Protein AF-A0AAD5N2A1-F1 (afdb_monomer)

Structure (mmCIF, N/CA/C/O backbone):
data_AF-A0AAD5N2A1-F1
#
_entry.id   AF-A0AAD5N2A1-F1
#
loop_
_atom_site.group_PDB
_atom_site.id
_atom_site.type_symbol
_atom_site.label_atom_id
_atom_site.label_alt_id
_atom_site.label_comp_id
_atom_site.label_asym_id
_atom_site.label_entity_id
_atom_site.label_seq_id
_atom_site.pdbx_PDB_ins_code
_atom_site.Cartn_x
_atom_site.Cartn_y
_atom_site.Cartn_z
_atom_site.occupancy
_atom_site.B_iso_or_equiv
_atom_site.auth_seq_id
_atom_site.auth_comp_id
_atom_site.auth_asym_id
_atom_site.auth_atom_id
_atom_site.pdbx_PDB_model_num
ATOM 1 N N . MET A 1 1 ? 10.714 -20.034 24.783 1.00 35.72 1 MET A N 1
ATOM 2 C CA . MET A 1 1 ? 10.655 -18.672 24.224 1.00 35.72 1 MET A CA 1
ATOM 3 C C . MET A 1 1 ? 10.491 -18.851 22.737 1.00 35.72 1 MET A C 1
ATOM 5 O O . MET A 1 1 ? 11.435 -19.322 22.138 1.00 35.72 1 MET A O 1
ATOM 9 N N . ASP A 1 2 ? 9.296 -18.610 22.205 1.00 31.27 2 ASP A N 1
ATOM 10 C CA . ASP A 1 2 ? 9.026 -18.539 20.762 1.00 31.27 2 ASP A CA 1
ATOM 11 C C . ASP A 1 2 ? 7.686 -17.815 20.583 1.00 31.27 2 ASP A C 1
ATOM 13 O O . ASP A 1 2 ? 6.642 -18.408 20.309 1.00 31.27 2 ASP A O 1
ATOM 17 N N . ASP A 1 3 ? 7.713 -16.503 20.811 1.00 34.62 3 ASP A N 1
ATOM 18 C CA . ASP A 1 3 ? 6.625 -15.609 20.435 1.00 34.62 3 ASP A CA 1
ATOM 19 C C . ASP A 1 3 ? 6.704 -15.361 18.926 1.00 34.62 3 ASP A C 1
ATOM 21 O O . ASP A 1 3 ? 7.293 -14.387 18.458 1.00 34.62 3 ASP A O 1
ATOM 25 N N . LYS A 1 4 ? 6.082 -16.241 18.135 1.00 33.00 4 LYS A N 1
ATOM 26 C CA . LYS A 1 4 ? 5.755 -15.929 16.738 1.00 33.00 4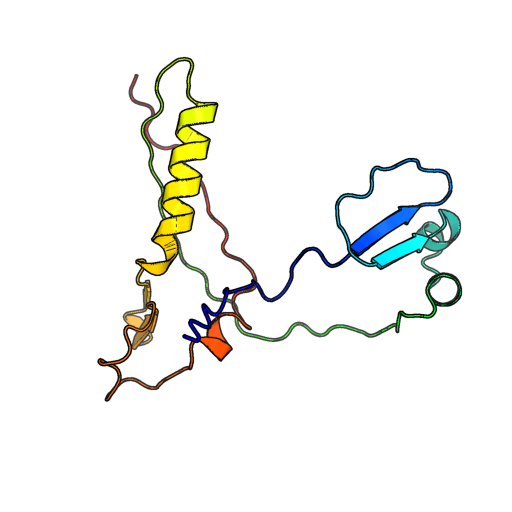 LYS A CA 1
ATOM 27 C C . LYS A 1 4 ? 4.564 -14.974 16.722 1.00 33.00 4 LYS A C 1
ATOM 29 O O . LYS A 1 4 ? 3.426 -15.381 16.497 1.00 33.00 4 LYS A O 1
ATOM 34 N N . HIS A 1 5 ? 4.838 -13.697 16.980 1.00 35.34 5 HIS A N 1
ATOM 35 C CA . HIS A 1 5 ? 3.955 -12.610 16.575 1.00 35.34 5 HIS A CA 1
ATOM 36 C C . HIS A 1 5 ? 3.840 -12.674 15.051 1.00 35.34 5 HIS A C 1
ATOM 38 O O . HIS A 1 5 ? 4.744 -12.262 14.332 1.00 35.34 5 HIS A O 1
ATOM 44 N N . GLY A 1 6 ? 2.757 -13.276 14.557 1.00 35.38 6 GLY A N 1
ATOM 45 C CA . GLY A 1 6 ? 2.401 -13.223 13.147 1.00 35.38 6 GLY A CA 1
ATOM 46 C C . GLY A 1 6 ? 2.078 -11.781 12.792 1.00 35.38 6 GLY A C 1
ATOM 47 O O . GLY A 1 6 ? 0.970 -11.314 13.039 1.00 35.38 6 GLY A O 1
ATOM 48 N N . THR A 1 7 ? 3.067 -11.060 12.278 1.00 38.69 7 THR A N 1
ATOM 49 C CA . THR A 1 7 ? 2.897 -9.717 11.736 1.00 38.69 7 THR A CA 1
ATOM 50 C C . THR A 1 7 ? 1.960 -9.832 10.536 1.00 38.69 7 THR A C 1
ATOM 52 O O . THR A 1 7 ? 2.298 -10.453 9.532 1.00 38.69 7 THR A O 1
ATOM 55 N N . HIS A 1 8 ? 0.742 -9.311 10.670 1.00 46.88 8 HIS A N 1
ATOM 56 C CA . HIS A 1 8 ? -0.255 -9.301 9.606 1.00 46.88 8 HIS A CA 1
ATOM 57 C C . HIS A 1 8 ? 0.165 -8.278 8.541 1.00 46.88 8 HIS A C 1
ATOM 59 O O . HIS A 1 8 ? 0.077 -7.074 8.769 1.00 46.88 8 HIS A O 1
ATOM 65 N N . VAL A 1 9 ? 0.667 -8.762 7.404 1.00 46.75 9 VAL A N 1
ATOM 66 C CA . VAL A 1 9 ? 1.062 -7.940 6.251 1.00 46.75 9 VAL A CA 1
ATOM 67 C C . VAL A 1 9 ? -0.121 -7.905 5.273 1.00 46.75 9 VAL A C 1
ATOM 69 O O . VAL A 1 9 ? -0.718 -8.960 5.054 1.00 46.75 9 VAL A O 1
ATOM 72 N N . PRO A 1 10 ? -0.507 -6.742 4.715 1.00 55.78 10 PRO A N 1
ATOM 73 C CA . PRO A 1 10 ? -1.409 -6.711 3.562 1.00 55.78 10 PRO A CA 1
ATOM 74 C C . PRO A 1 10 ? -0.835 -7.562 2.422 1.00 55.78 10 PRO A C 1
ATOM 76 O O . PRO A 1 10 ? 0.383 -7.672 2.297 1.00 55.78 10 PRO A O 1
ATOM 79 N N . ASP A 1 11 ? -1.688 -8.117 1.560 1.00 64.50 11 ASP A N 1
ATOM 80 C CA . ASP A 1 11 ? -1.254 -9.016 0.472 1.00 64.50 11 ASP A CA 1
ATOM 81 C C . ASP A 1 11 ? -0.221 -8.405 -0.471 1.00 64.50 11 ASP A C 1
ATOM 83 O O . ASP A 1 11 ? 0.527 -9.112 -1.144 1.00 64.50 11 ASP A O 1
ATOM 87 N N . ILE A 1 12 ? -0.184 -7.074 -0.520 1.00 74.00 12 ILE A N 1
ATOM 88 C CA . ILE A 1 12 ? 0.743 -6.302 -1.328 1.00 74.00 12 ILE A CA 1
ATOM 89 C C . ILE A 1 12 ? 1.405 -5.255 -0.431 1.00 74.00 12 ILE A C 1
ATOM 91 O O . ILE A 1 12 ? 0.739 -4.412 0.172 1.00 74.00 12 ILE A O 1
ATOM 95 N N . GLY A 1 13 ? 2.734 -5.302 -0.372 1.00 80.25 13 GLY A N 1
ATOM 96 C CA . GLY A 1 13 ? 3.586 -4.264 0.204 1.00 80.25 13 GLY A CA 1
ATOM 97 C C . GLY A 1 13 ? 4.468 -3.609 -0.862 1.00 80.25 13 GLY A C 1
ATOM 98 O O . GLY A 1 13 ? 4.429 -3.979 -2.035 1.00 80.25 13 GLY A O 1
ATOM 99 N N . LEU A 1 14 ? 5.298 -2.646 -0.455 1.00 83.56 14 LEU A N 1
ATOM 100 C CA . LEU A 1 14 ? 6.341 -2.107 -1.329 1.00 83.56 14 LEU A CA 1
ATOM 101 C C . LEU A 1 14 ? 7.416 -3.181 -1.554 1.00 83.56 14 LEU A C 1
ATOM 103 O O . LEU A 1 14 ? 8.142 -3.532 -0.626 1.00 83.56 14 LEU A O 1
ATOM 107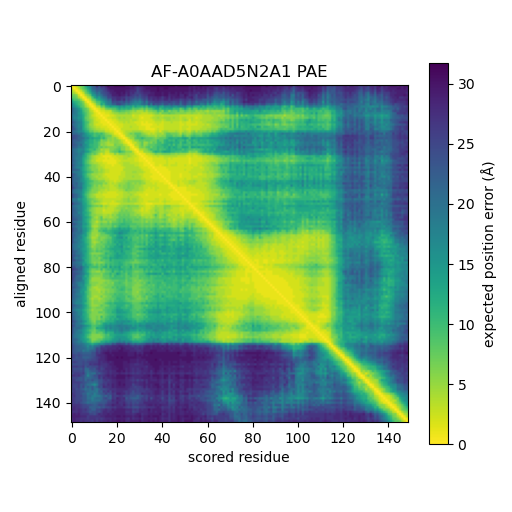 N N . VAL A 1 15 ? 7.510 -3.697 -2.781 1.00 86.50 15 VAL A N 1
ATOM 108 C CA . VAL A 1 15 ? 8.421 -4.801 -3.147 1.00 86.50 15 VAL A CA 1
ATOM 109 C C . VAL A 1 15 ? 9.637 -4.363 -3.962 1.00 86.50 15 VAL A C 1
ATOM 111 O O . VAL A 1 15 ? 10.576 -5.140 -4.124 1.00 86.50 15 VAL A O 1
ATOM 114 N N . GLY A 1 16 ? 9.637 -3.132 -4.470 1.00 87.25 16 GLY A N 1
ATOM 115 C CA . GLY A 1 16 ? 10.683 -2.639 -5.354 1.00 87.25 16 GLY A CA 1
ATOM 116 C C . GLY A 1 16 ? 10.464 -1.204 -5.813 1.00 87.25 16 GLY A C 1
ATOM 117 O O . GLY A 1 16 ? 9.476 -0.562 -5.460 1.00 87.25 16 GLY A O 1
ATOM 118 N N . ASN A 1 17 ? 11.414 -0.718 -6.597 1.00 90.38 17 ASN A N 1
ATOM 119 C CA . ASN A 1 17 ? 11.467 0.606 -7.189 1.00 90.38 17 ASN A CA 1
ATOM 120 C C . ASN A 1 17 ? 11.405 0.499 -8.718 1.00 90.38 17 ASN A C 1
ATOM 122 O O . ASN A 1 17 ? 11.631 -0.565 -9.297 1.00 90.38 17 ASN A O 1
ATOM 126 N N . VAL A 1 18 ? 11.170 1.631 -9.373 1.00 90.44 18 VAL A N 1
ATOM 127 C CA . VAL A 1 18 ? 11.287 1.776 -10.825 1.00 90.44 18 VAL A CA 1
ATOM 128 C C . VAL A 1 18 ? 12.268 2.905 -11.102 1.00 90.44 18 VAL A C 1
ATOM 130 O O . VAL A 1 18 ? 12.172 3.965 -10.487 1.00 90.44 18 VAL A O 1
ATOM 133 N N . ARG A 1 19 ? 13.209 2.673 -12.015 1.00 89.81 19 ARG A N 1
ATOM 134 C CA . ARG A 1 19 ? 14.166 3.660 -12.504 1.00 89.81 19 ARG A CA 1
ATOM 135 C C . ARG A 1 19 ? 13.973 3.842 -14.002 1.00 89.81 19 ARG A C 1
ATOM 137 O O . ARG A 1 19 ? 14.132 2.886 -14.760 1.00 89.81 19 ARG A O 1
ATOM 144 N N . VAL A 1 20 ? 13.680 5.073 -14.407 1.00 91.12 20 VAL A N 1
ATOM 145 C CA . VAL A 1 20 ? 13.667 5.477 -15.814 1.00 91.12 20 VAL A CA 1
ATOM 146 C C . VAL A 1 20 ? 15.050 6.017 -16.170 1.00 91.12 20 VAL A C 1
ATO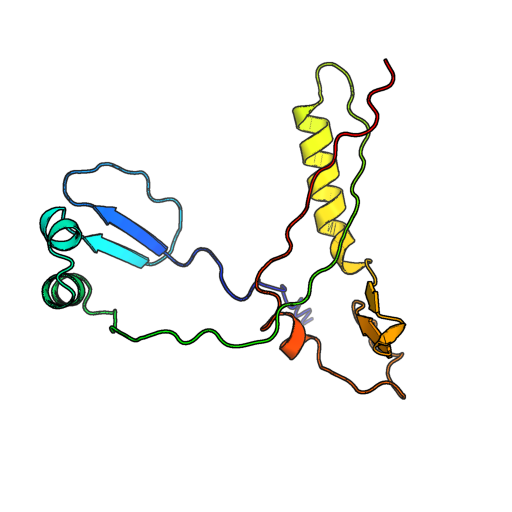M 148 O O . VAL A 1 20 ? 15.591 6.860 -15.453 1.00 91.12 20 VAL A O 1
ATOM 151 N N . GLU A 1 21 ? 15.664 5.511 -17.237 1.00 86.81 21 GLU A N 1
ATOM 152 C CA . GLU A 1 21 ? 16.962 6.018 -17.689 1.00 86.81 21 GLU A CA 1
ATOM 153 C C . GLU A 1 21 ? 16.896 7.518 -18.011 1.00 86.81 21 GLU A C 1
ATOM 155 O O . GLU A 1 21 ? 15.973 7.992 -18.672 1.00 86.81 21 GLU A O 1
ATOM 160 N N . GLY A 1 22 ? 17.886 8.271 -17.525 1.00 80.69 22 GLY A N 1
ATOM 161 C CA . GLY A 1 22 ? 17.938 9.730 -17.658 1.00 80.69 22 GLY A CA 1
ATOM 162 C C . GLY A 1 22 ? 17.167 10.508 -16.585 1.00 80.69 22 GLY A C 1
ATOM 163 O O . GLY A 1 22 ? 17.257 11.734 -16.569 1.00 80.69 22 GLY A O 1
ATOM 164 N N . GLU A 1 23 ? 16.462 9.832 -15.670 1.00 83.56 23 GLU A N 1
ATOM 165 C CA . GLU A 1 23 ? 15.783 10.460 -14.533 1.00 83.56 23 GLU A CA 1
ATOM 166 C C . GLU A 1 23 ? 16.466 10.099 -13.202 1.00 83.56 23 GLU A C 1
ATOM 168 O O . GLU A 1 23 ? 16.660 8.926 -12.872 1.00 83.56 23 GLU A O 1
ATOM 173 N N . ASP A 1 24 ? 16.804 11.121 -12.410 1.00 76.00 24 ASP A N 1
ATOM 174 C CA . ASP A 1 24 ? 17.327 10.959 -11.051 1.00 76.00 24 ASP A CA 1
ATOM 175 C C . ASP A 1 24 ? 16.178 11.044 -10.039 1.00 76.00 24 ASP A C 1
ATOM 177 O O . ASP A 1 24 ? 15.856 12.104 -9.500 1.00 76.00 24 ASP A O 1
ATOM 181 N N . ALA A 1 25 ? 15.542 9.899 -9.787 1.00 74.50 25 ALA A N 1
ATOM 182 C CA . ALA A 1 25 ? 14.544 9.746 -8.735 1.00 74.50 25 ALA A CA 1
ATOM 183 C C . ALA A 1 25 ? 15.138 9.000 -7.524 1.00 74.50 25 ALA A C 1
ATOM 185 O O . ALA A 1 25 ? 15.839 7.997 -7.700 1.00 74.50 25 ALA A O 1
ATOM 186 N N . PRO A 1 26 ? 14.859 9.444 -6.283 1.00 73.06 26 PRO A N 1
ATOM 187 C CA . PRO A 1 26 ? 15.302 8.732 -5.092 1.00 73.06 26 PRO A CA 1
ATOM 188 C C . PRO A 1 26 ? 14.614 7.363 -4.997 1.00 73.06 26 PRO A C 1
ATOM 190 O O . PRO A 1 26 ? 13.396 7.256 -5.144 1.00 73.06 26 PRO A O 1
ATO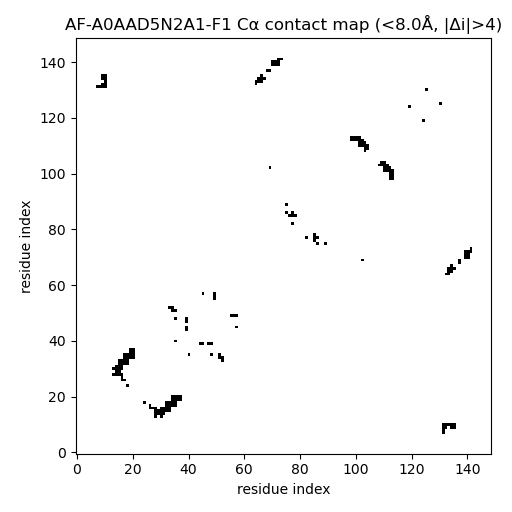M 193 N N . LEU A 1 27 ? 15.391 6.314 -4.714 1.00 78.00 27 LEU A N 1
ATOM 194 C CA . LEU A 1 27 ? 14.859 4.978 -4.441 1.00 78.00 27 LEU A CA 1
ATOM 195 C C . LEU A 1 27 ? 14.189 4.977 -3.059 1.00 78.00 27 LEU A C 1
ATOM 197 O O . LEU A 1 27 ? 14.801 5.371 -2.068 1.00 78.00 27 LEU A O 1
ATOM 201 N N . ILE A 1 28 ? 12.923 4.560 -3.001 1.00 74.81 28 ILE A N 1
ATOM 202 C CA . ILE A 1 28 ? 12.069 4.682 -1.807 1.00 74.81 28 ILE A CA 1
ATOM 203 C C . ILE A 1 28 ? 12.109 3.399 -0.955 1.00 74.81 28 ILE A C 1
ATOM 205 O O . ILE A 1 28 ? 11.895 3.462 0.255 1.00 74.81 28 ILE A O 1
ATOM 209 N N . GLY A 1 29 ? 12.398 2.235 -1.553 1.00 78.00 29 GLY A N 1
ATOM 210 C CA . GLY A 1 29 ? 12.384 0.933 -0.871 1.00 78.00 29 GLY A CA 1
ATOM 211 C C . GLY A 1 29 ? 13.648 0.085 -1.051 1.00 78.00 29 GLY A C 1
ATOM 212 O O . GLY A 1 29 ? 14.419 0.277 -1.987 1.00 78.00 29 GLY A O 1
ATOM 213 N N . ASN A 1 30 ? 13.809 -0.922 -0.184 1.00 79.38 30 ASN A N 1
ATOM 214 C CA . ASN A 1 30 ? 14.933 -1.878 -0.179 1.00 79.38 30 ASN A CA 1
ATOM 215 C C . ASN A 1 30 ? 14.703 -3.108 -1.087 1.00 79.38 30 ASN A C 1
ATOM 217 O O . ASN A 1 30 ? 15.262 -4.176 -0.844 1.00 79.38 30 ASN A O 1
ATOM 221 N N . GLY A 1 31 ? 13.809 -2.990 -2.069 1.00 85.25 31 GLY A N 1
ATOM 222 C CA . GLY A 1 31 ? 13.407 -4.084 -2.952 1.00 85.25 31 GLY A CA 1
ATOM 223 C C . GLY A 1 31 ? 14.216 -4.168 -4.248 1.00 85.25 31 GLY A C 1
ATOM 224 O O . GLY A 1 31 ? 15.282 -3.564 -4.371 1.00 85.25 31 GLY A O 1
ATOM 225 N N . PHE A 1 32 ? 13.690 -4.895 -5.239 1.00 87.75 32 PHE A N 1
ATOM 226 C CA . PHE A 1 32 ? 14.265 -4.891 -6.592 1.00 87.75 32 PHE A CA 1
ATOM 227 C C . PHE A 1 32 ? 14.110 -3.513 -7.244 1.00 87.75 32 PHE A C 1
ATOM 229 O O . PHE A 1 32 ? 13.263 -2.724 -6.837 1.00 87.75 32 PHE A O 1
ATOM 236 N N . THR A 1 33 ? 14.883 -3.232 -8.288 1.00 90.31 33 THR A N 1
ATOM 237 C CA . THR A 1 33 ? 14.705 -2.023 -9.100 1.00 90.31 33 THR A CA 1
ATOM 238 C C . THR A 1 33 ? 14.455 -2.441 -10.536 1.00 90.31 33 THR A C 1
ATOM 240 O O . THR A 1 33 ? 15.306 -3.091 -11.137 1.00 90.31 33 THR A O 1
ATOM 243 N N . LEU A 1 34 ? 13.288 -2.087 -11.073 1.00 92.31 34 LEU A N 1
ATOM 244 C CA . LEU A 1 34 ? 13.002 -2.235 -12.497 1.00 92.31 34 LEU A CA 1
ATOM 245 C C . LEU A 1 34 ? 13.690 -1.110 -13.253 1.00 92.31 34 LEU A C 1
ATOM 247 O O . LEU A 1 34 ? 13.518 0.055 -12.896 1.00 92.31 34 LEU A O 1
ATOM 251 N N . THR A 1 35 ? 14.435 -1.457 -14.293 1.00 90.31 35 THR A N 1
ATOM 252 C CA . THR A 1 35 ? 15.081 -0.479 -15.172 1.00 90.31 35 THR A CA 1
ATOM 253 C C . THR A 1 35 ? 14.291 -0.381 -16.465 1.00 90.31 35 THR A C 1
ATOM 255 O O . THR A 1 35 ? 13.984 -1.398 -17.087 1.00 90.31 35 THR A O 1
ATOM 258 N N . ILE A 1 36 ? 13.941 0.834 -16.874 1.00 92.50 36 ILE A N 1
ATOM 259 C CA . ILE A 1 36 ? 13.165 1.073 -18.088 1.00 92.50 36 ILE A CA 1
ATOM 260 C C . ILE A 1 36 ? 13.672 2.321 -18.811 1.00 92.50 36 ILE A C 1
ATOM 262 O O . ILE A 1 36 ? 14.117 3.270 -18.172 1.00 92.50 36 ILE A O 1
ATOM 266 N N . THR A 1 37 ? 13.607 2.335 -20.140 1.00 92.50 37 THR A N 1
ATOM 267 C CA . THR A 1 37 ? 13.904 3.537 -20.933 1.00 92.50 37 THR A CA 1
ATOM 268 C C . THR A 1 37 ? 12.608 4.236 -21.335 1.00 92.50 37 THR A C 1
ATOM 270 O O . THR A 1 37 ? 11.522 3.644 -21.288 1.00 92.50 37 THR A O 1
ATOM 273 N N . ARG A 1 38 ? 12.700 5.504 -21.747 1.00 91.19 38 ARG A N 1
ATOM 274 C CA . ARG A 1 38 ? 11.529 6.249 -22.226 1.00 91.19 38 ARG A CA 1
ATOM 275 C C . ARG A 1 38 ? 10.938 5.607 -23.485 1.00 91.19 38 ARG A C 1
ATOM 277 O O . ARG A 1 38 ? 9.724 5.481 -23.584 1.00 91.19 38 ARG A O 1
ATOM 284 N N . GLU A 1 39 ? 11.778 5.119 -24.391 1.00 93.81 39 GLU A N 1
ATOM 285 C CA . GLU A 1 39 ? 11.359 4.473 -25.639 1.00 93.81 39 GLU A CA 1
ATOM 286 C C . GLU A 1 39 ? 10.556 3.196 -25.370 1.00 93.81 39 GLU A C 1
ATOM 288 O O . GLU A 1 39 ? 9.550 2.946 -26.034 1.00 93.81 39 GLU A O 1
ATOM 293 N N . VAL A 1 40 ? 10.955 2.400 -24.371 1.00 92.38 40 VAL A N 1
ATOM 294 C CA . VAL A 1 40 ? 10.228 1.184 -23.969 1.00 92.38 40 VAL A CA 1
ATOM 295 C C . VAL A 1 40 ? 8.836 1.524 -23.424 1.00 92.38 40 VAL A C 1
ATOM 297 O O . VAL A 1 40 ? 7.870 0.827 -23.732 1.00 92.38 40 VAL A O 1
ATOM 300 N N . LEU A 1 41 ? 8.709 2.613 -22.657 1.00 90.81 41 LEU A N 1
ATOM 301 C CA . LEU A 1 41 ? 7.415 3.107 -22.169 1.00 90.81 41 LEU A CA 1
ATOM 302 C C . LEU A 1 41 ? 6.520 3.619 -23.305 1.00 90.81 41 LEU A C 1
ATOM 304 O O . LEU A 1 41 ? 5.334 3.300 -23.336 1.00 90.81 41 LEU A O 1
ATOM 308 N N . GLU A 1 42 ? 7.080 4.399 -24.230 1.00 92.88 42 GLU A N 1
ATOM 309 C CA . GLU A 1 42 ? 6.340 5.007 -25.344 1.00 92.88 42 GLU A CA 1
ATOM 310 C C . GLU A 1 42 ? 5.863 3.972 -26.368 1.00 92.88 42 GLU A C 1
ATOM 312 O O . GLU A 1 42 ? 4.747 4.064 -26.878 1.00 92.88 42 GLU A O 1
ATOM 317 N N . SER A 1 43 ? 6.693 2.967 -26.650 1.00 93.50 43 SER A N 1
ATOM 318 C CA . SER A 1 43 ? 6.370 1.873 -27.573 1.00 93.50 43 SER A CA 1
ATOM 319 C C . SER A 1 43 ? 5.550 0.750 -26.935 1.00 93.50 43 SER A C 1
ATOM 321 O O . SER A 1 43 ? 5.029 -0.102 -27.655 1.00 93.50 43 SER A O 1
ATOM 323 N N . ALA A 1 44 ? 5.436 0.738 -25.602 1.00 89.50 44 ALA A N 1
ATOM 324 C CA . ALA A 1 44 ? 4.892 -0.374 -24.825 1.00 89.50 44 ALA A CA 1
ATOM 325 C C . ALA A 1 44 ? 5.534 -1.735 -25.187 1.00 89.50 44 ALA A C 1
ATOM 327 O O . ALA A 1 44 ? 4.866 -2.774 -25.188 1.00 89.50 44 ALA A O 1
ATOM 328 N N . ASP A 1 45 ? 6.835 -1.737 -25.502 1.00 91.38 45 ASP A N 1
ATOM 329 C CA . ASP A 1 45 ? 7.568 -2.931 -25.925 1.00 91.38 45 ASP A CA 1
ATOM 330 C C . ASP A 1 45 ? 7.895 -3.841 -24.730 1.00 91.38 45 ASP A C 1
ATOM 332 O O . ASP A 1 45 ? 8.881 -3.675 -24.004 1.00 91.38 45 ASP A O 1
ATOM 336 N N . CYS A 1 46 ? 7.055 -4.858 -24.541 1.00 89.38 46 CYS A N 1
ATOM 337 C CA . CYS A 1 46 ? 7.244 -5.863 -23.501 1.00 89.38 46 CYS A CA 1
ATOM 338 C C . CYS A 1 46 ? 8.532 -6.683 -23.695 1.00 89.38 46 CYS A C 1
ATOM 340 O O . CYS A 1 46 ? 9.162 -7.077 -22.714 1.00 89.38 46 CYS A O 1
ATOM 342 N N . THR A 1 47 ? 8.956 -6.937 -24.933 1.00 90.94 47 THR A N 1
ATOM 343 C CA . THR A 1 47 ? 10.165 -7.719 -25.216 1.00 90.94 47 THR A CA 1
ATOM 344 C C . THR A 1 47 ? 11.418 -6.950 -24.814 1.00 90.94 47 THR A C 1
ATOM 346 O O . THR A 1 47 ? 12.288 -7.512 -24.140 1.00 90.94 47 THR A O 1
ATOM 349 N N . ALA A 1 48 ? 11.493 -5.664 -25.156 1.00 91.31 48 ALA A N 1
ATOM 350 C CA . ALA A 1 48 ? 12.572 -4.792 -24.704 1.00 91.31 48 ALA A CA 1
ATOM 351 C C . ALA A 1 48 ? 12.572 -4.650 -23.173 1.00 91.31 48 ALA A C 1
ATOM 353 O O . ALA A 1 48 ? 13.624 -4.770 -22.545 1.00 91.31 48 ALA A O 1
ATOM 354 N N . PHE A 1 49 ? 11.394 -4.506 -22.551 1.00 91.94 49 PHE A N 1
ATOM 355 C CA . PHE A 1 49 ? 11.273 -4.452 -21.091 1.00 91.94 49 PHE A CA 1
ATOM 356 C C . PHE A 1 49 ? 11.820 -5.709 -20.396 1.00 91.94 49 PHE A C 1
ATOM 358 O O . PHE A 1 49 ? 12.610 -5.599 -19.456 1.00 91.94 49 PHE A O 1
ATOM 365 N N . LEU A 1 50 ? 11.420 -6.900 -20.854 1.00 92.56 50 LEU A N 1
ATOM 366 C CA . LEU A 1 50 ? 11.866 -8.174 -20.280 1.00 92.56 50 LEU A CA 1
ATOM 367 C C . LEU A 1 50 ? 13.360 -8.425 -20.513 1.00 92.56 50 LEU A C 1
ATOM 369 O O . LEU A 1 50 ? 14.009 -9.031 -19.667 1.00 92.56 50 LEU A O 1
ATOM 373 N N . SER A 1 51 ? 13.914 -7.939 -21.627 1.00 91.44 51 SER A N 1
ATOM 374 C CA . SER A 1 51 ? 15.347 -8.071 -21.925 1.00 91.44 51 SER A CA 1
ATOM 375 C C . SER A 1 51 ? 16.212 -7.287 -20.933 1.00 91.44 51 SER A C 1
ATOM 377 O O . SER A 1 51 ? 17.285 -7.750 -20.558 1.00 91.44 51 SER A O 1
ATOM 379 N N . SER A 1 52 ? 15.726 -6.132 -20.467 1.00 89.94 52 SER A N 1
ATOM 380 C CA . SER A 1 52 ? 16.396 -5.313 -19.446 1.00 89.94 52 SER A CA 1
ATOM 381 C C . SER A 1 52 ? 16.097 -5.755 -18.006 1.00 89.94 52 SER A C 1
ATOM 383 O O . SER A 1 52 ? 16.750 -5.285 -17.077 1.00 89.94 52 SER A O 1
ATOM 385 N N . ASN A 1 53 ? 15.110 -6.635 -17.801 1.00 91.94 53 ASN A N 1
ATOM 386 C CA . ASN A 1 53 ? 14.650 -7.101 -16.488 1.00 91.94 53 ASN A CA 1
ATOM 387 C C . ASN A 1 53 ? 14.431 -8.626 -16.505 1.00 91.94 53 ASN A C 1
ATOM 389 O O . ASN A 1 53 ? 13.310 -9.116 -16.346 1.00 91.94 53 ASN A O 1
ATOM 393 N N . ASP A 1 54 ? 15.512 -9.377 -16.698 1.00 89.12 54 ASP A N 1
ATOM 394 C CA . ASP A 1 54 ? 15.539 -10.834 -16.908 1.00 89.12 54 ASP A CA 1
ATOM 395 C C . ASP A 1 54 ? 14.957 -11.680 -15.755 1.00 89.12 54 ASP A C 1
ATOM 397 O O . ASP A 1 54 ? 14.480 -12.798 -15.962 1.00 89.12 54 ASP A O 1
ATOM 401 N N . PHE A 1 55 ? 14.939 -11.138 -14.539 1.00 89.00 55 PHE A N 1
ATOM 402 C CA . PHE A 1 55 ? 14.306 -11.748 -13.369 1.00 89.00 55 PHE A CA 1
ATOM 403 C C . PHE A 1 55 ? 12.770 -11.658 -13.385 1.00 89.00 55 PHE A C 1
ATOM 405 O O . PHE A 1 55 ? 12.108 -12.258 -12.534 1.00 89.00 55 PHE A O 1
ATOM 412 N N . THR A 1 56 ? 12.186 -10.915 -14.330 1.00 88.81 56 THR A N 1
ATOM 413 C CA . THR A 1 56 ? 10.736 -10.761 -14.472 1.00 88.81 56 THR A CA 1
ATOM 414 C C . THR A 1 56 ? 10.166 -11.693 -15.536 1.00 88.81 56 THR A C 1
ATOM 416 O O . THR A 1 56 ? 10.834 -12.112 -16.479 1.00 88.81 56 THR A O 1
ATOM 419 N N . ARG A 1 57 ? 8.888 -12.046 -15.384 1.00 88.19 57 ARG A N 1
ATOM 420 C CA . ARG A 1 57 ? 8.131 -12.793 -16.392 1.00 88.19 57 ARG A CA 1
ATOM 421 C C . ARG A 1 57 ? 6.836 -12.062 -16.667 1.00 88.19 57 ARG A C 1
ATOM 423 O O . ARG A 1 57 ? 6.113 -11.711 -15.736 1.00 88.19 57 ARG A O 1
ATOM 430 N N . HIS A 1 58 ? 6.528 -11.875 -17.943 1.00 87.62 58 HIS A N 1
ATOM 431 C CA . HIS A 1 58 ? 5.243 -11.319 -18.323 1.00 87.62 58 HIS A CA 1
ATOM 432 C C . HIS A 1 58 ? 4.134 -12.337 -18.043 1.00 87.62 58 HIS A C 1
ATOM 434 O O . HIS A 1 58 ? 4.204 -13.493 -18.462 1.00 87.62 58 HIS A O 1
ATOM 440 N N . SER A 1 59 ? 3.101 -11.896 -17.333 1.00 86.75 59 SER A N 1
ATOM 441 C CA . SER A 1 59 ? 1.893 -12.677 -17.091 1.00 86.75 59 SER A CA 1
ATOM 442 C C . SER A 1 59 ? 0.688 -11.748 -17.050 1.00 86.75 59 SER A C 1
ATOM 444 O O . SER A 1 59 ? 0.779 -10.615 -16.578 1.00 86.75 59 SER A O 1
ATOM 446 N N . SER A 1 60 ? -0.445 -12.224 -17.560 1.00 87.62 60 SER A N 1
ATOM 447 C CA . SER A 1 60 ? -1.717 -11.527 -17.398 1.00 87.62 60 SER A CA 1
ATOM 448 C C . SER A 1 60 ? -2.286 -11.869 -16.029 1.00 87.62 60 SER A C 1
ATOM 450 O O . SER A 1 60 ? -2.573 -13.031 -15.745 1.00 87.62 60 SER A O 1
ATOM 452 N N . LEU A 1 61 ? -2.446 -10.856 -15.183 1.00 84.12 61 LEU A N 1
ATOM 453 C CA . LEU A 1 61 ? -3.080 -11.017 -13.882 1.00 84.12 61 LEU A CA 1
ATOM 454 C C . LEU A 1 61 ? -4.600 -10.958 -14.052 1.00 84.12 61 LEU A C 1
ATOM 456 O O . LEU A 1 61 ? -5.137 -9.986 -14.585 1.00 84.12 61 LEU A O 1
ATOM 460 N N . ILE A 1 62 ? -5.287 -12.004 -13.598 1.00 83.81 62 ILE A N 1
ATOM 461 C CA . ILE A 1 62 ? -6.746 -12.029 -13.486 1.00 83.81 62 ILE A CA 1
ATOM 462 C C . ILE A 1 62 ? -7.083 -11.600 -12.054 1.00 83.81 62 ILE A C 1
ATOM 464 O O . ILE A 1 62 ? -6.486 -12.150 -11.127 1.00 83.81 62 ILE A O 1
ATOM 468 N N . PRO A 1 63 ? -7.994 -10.629 -11.846 1.00 77.62 63 PRO A N 1
ATOM 469 C CA . PRO A 1 63 ? -8.453 -10.289 -10.508 1.00 77.62 63 PRO A CA 1
ATOM 470 C C . PRO A 1 63 ? -9.010 -11.532 -9.815 1.00 77.62 63 PRO A C 1
ATOM 472 O O . PRO A 1 63 ? -9.864 -12.220 -10.376 1.00 77.62 63 PRO A O 1
ATOM 475 N N . ASP A 1 64 ? -8.535 -11.795 -8.607 1.00 78.06 64 ASP A N 1
ATOM 476 C CA . ASP A 1 64 ? -9.004 -12.889 -7.765 1.00 78.06 64 ASP A CA 1
ATOM 477 C C . ASP A 1 64 ? -9.576 -12.325 -6.458 1.00 78.06 64 ASP A C 1
ATOM 479 O O . ASP A 1 64 ? -9.303 -11.181 -6.087 1.00 78.06 64 ASP A O 1
ATOM 483 N N . GLY A 1 65 ? -10.391 -13.125 -5.778 1.00 73.44 65 GLY A N 1
ATOM 484 C CA . GLY A 1 65 ? -10.919 -12.818 -4.454 1.00 73.44 65 GLY A CA 1
ATOM 485 C C . GLY A 1 65 ? -12.232 -12.031 -4.425 1.00 73.44 65 GLY A C 1
ATOM 486 O O . GLY A 1 65 ? -12.796 -11.591 -5.432 1.00 73.44 65 GLY A O 1
ATOM 487 N N . LEU A 1 66 ? -12.757 -11.875 -3.208 1.00 67.62 66 LEU A N 1
ATOM 488 C CA . LEU A 1 66 ? -13.972 -11.123 -2.912 1.00 67.62 66 LEU A CA 1
ATOM 489 C C . LEU A 1 66 ? -13.623 -9.838 -2.166 1.00 67.62 66 LEU A C 1
ATOM 491 O O . LEU A 1 66 ? -12.896 -9.845 -1.183 1.00 67.62 66 LEU A O 1
ATOM 495 N N . SER A 1 67 ? -14.213 -8.716 -2.576 1.00 71.00 67 SER A N 1
ATOM 496 C CA . SER A 1 67 ? -14.040 -7.449 -1.862 1.00 71.00 67 SER A CA 1
ATOM 497 C C . SER A 1 67 ? -15.099 -7.262 -0.780 1.00 71.00 67 SER A C 1
ATOM 499 O O . SER A 1 67 ? -16.303 -7.291 -1.047 1.00 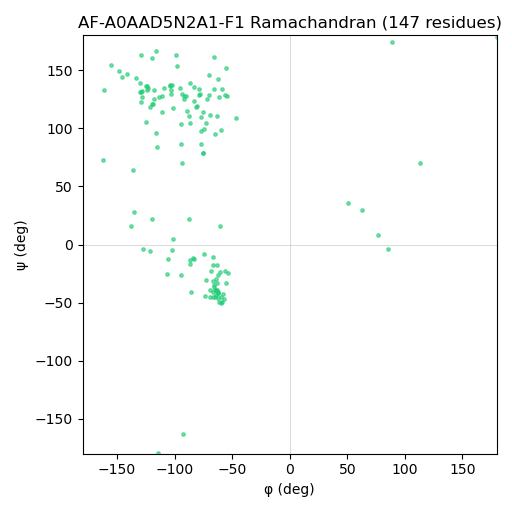71.00 67 SER A O 1
ATOM 501 N N . MET A 1 68 ? -14.653 -6.967 0.439 1.00 69.56 68 MET A N 1
ATOM 502 C CA . MET A 1 68 ? -15.523 -6.528 1.524 1.00 69.56 68 MET A CA 1
ATOM 503 C C . MET A 1 68 ? -15.388 -5.022 1.752 1.00 69.56 68 MET A C 1
ATOM 505 O O . MET A 1 68 ? -14.289 -4.479 1.804 1.00 69.56 68 MET A O 1
ATOM 509 N N . ARG A 1 69 ? -16.524 -4.345 1.944 1.00 76.44 69 ARG A N 1
ATOM 510 C CA . ARG A 1 69 ? -16.569 -2.919 2.270 1.00 76.44 69 ARG A CA 1
ATOM 511 C C . ARG A 1 69 ? -17.115 -2.716 3.675 1.00 76.44 69 ARG A C 1
ATOM 513 O O . ARG A 1 69 ? -18.210 -3.176 3.984 1.00 76.44 69 ARG A O 1
ATOM 520 N N . ILE A 1 70 ? -16.364 -1.985 4.488 1.00 76.25 70 ILE A N 1
ATOM 521 C CA . ILE A 1 70 ? -16.747 -1.582 5.840 1.00 76.25 70 ILE A CA 1
ATOM 522 C C . ILE A 1 70 ? -16.639 -0.059 5.914 1.00 76.25 70 ILE A C 1
ATOM 524 O O . ILE A 1 70 ? -15.671 0.518 5.423 1.00 76.25 70 ILE A O 1
ATOM 528 N N . GLN A 1 71 ? -17.634 0.588 6.517 1.00 80.31 71 GLN A N 1
ATOM 529 C CA . GLN A 1 71 ? -17.544 1.994 6.889 1.00 80.31 71 GLN A CA 1
ATOM 530 C C . GLN A 1 71 ? -17.028 2.085 8.323 1.00 80.31 71 GLN A C 1
ATOM 532 O O . GLN A 1 71 ? -17.597 1.476 9.226 1.00 80.31 71 GLN A O 1
ATOM 537 N N . VAL A 1 72 ? -15.948 2.837 8.512 1.00 80.81 72 VAL A N 1
ATOM 538 C CA . VAL A 1 72 ? -15.352 3.098 9.822 1.00 80.81 72 VAL A CA 1
ATOM 539 C C . VAL A 1 72 ? -15.306 4.601 10.019 1.00 80.81 72 VAL A C 1
ATOM 541 O O . VAL A 1 72 ? -14.925 5.333 9.106 1.00 80.81 72 VAL A O 1
ATOM 544 N N . GLU A 1 73 ? -15.710 5.047 11.200 1.00 82.75 73 GLU A N 1
ATOM 545 C CA . GLU A 1 73 ? -15.606 6.438 11.613 1.00 82.75 73 GLU A CA 1
ATOM 546 C C . GLU A 1 73 ? -14.412 6.600 12.552 1.00 82.75 73 GLU A C 1
ATOM 548 O O . GLU A 1 73 ? -14.176 5.770 13.432 1.00 82.75 73 GLU A O 1
ATOM 553 N N . PHE A 1 74 ? -13.653 7.670 12.344 1.00 85.19 74 PHE A N 1
ATOM 554 C CA . PHE A 1 74 ? -12.530 8.056 13.183 1.00 85.19 74 PHE A CA 1
ATOM 555 C C . PHE A 1 74 ? -12.687 9.525 13.562 1.00 85.19 74 PHE A C 1
ATOM 557 O O . PHE A 1 74 ? -12.896 10.376 12.696 1.00 85.19 74 PHE A O 1
ATOM 564 N N . SER A 1 75 ? -12.547 9.816 14.850 1.00 88.19 75 SER A N 1
ATOM 565 C CA . SER A 1 75 ? -12.582 11.166 15.397 1.00 88.19 75 SER A CA 1
ATOM 566 C C . SER A 1 75 ? -11.426 11.363 16.375 1.00 88.19 75 SER A C 1
ATOM 568 O O . SER A 1 75 ? -11.031 10.451 17.103 1.00 88.19 75 SER A O 1
ATOM 570 N N . CYS A 1 76 ? -10.849 12.563 16.372 1.00 89.88 76 CYS A N 1
ATOM 571 C CA . CYS A 1 76 ? -9.803 12.949 17.310 1.00 89.88 76 CYS A CA 1
ATOM 572 C C . CYS A 1 76 ? -9.882 14.446 17.610 1.00 89.88 76 CYS A C 1
ATOM 574 O O . CYS A 1 76 ? -10.315 15.236 16.772 1.00 89.88 76 CYS A O 1
ATOM 576 N N . ALA A 1 77 ? -9.483 14.824 18.823 1.00 92.31 77 ALA A N 1
ATOM 577 C CA . ALA A 1 77 ? -9.367 16.221 19.212 1.00 92.31 77 ALA A CA 1
ATOM 578 C C . ALA A 1 77 ? -8.018 16.775 18.742 1.00 92.31 77 ALA A C 1
ATOM 580 O O . ALA A 1 77 ? -6.988 16.126 18.927 1.00 92.31 77 ALA A O 1
ATOM 581 N N . LEU A 1 78 ? -8.035 17.977 18.168 1.00 94.94 78 LEU A N 1
ATOM 582 C CA . LEU A 1 78 ? -6.848 18.668 17.674 1.00 94.94 78 LEU A CA 1
ATOM 583 C C . LEU A 1 78 ? -6.670 19.965 18.455 1.00 94.94 78 LEU A C 1
ATOM 585 O O . LEU A 1 78 ? -7.595 20.775 18.531 1.00 94.94 78 LEU A O 1
ATOM 589 N N . ARG A 1 79 ? -5.495 20.166 19.049 1.00 95.69 79 ARG A N 1
ATOM 590 C CA . ARG A 1 79 ? -5.168 21.420 19.731 1.00 95.69 79 ARG A CA 1
ATOM 591 C C . ARG A 1 79 ? -4.608 22.417 18.727 1.00 95.69 79 ARG A C 1
ATOM 593 O O . ARG A 1 79 ? -3.779 22.061 17.890 1.00 95.69 79 ARG A O 1
ATOM 600 N N . ASN A 1 80 ? -5.037 23.669 18.867 1.00 93.94 80 ASN A N 1
ATOM 601 C CA . ASN A 1 80 ? -4.563 24.773 18.040 1.00 93.94 80 ASN A CA 1
ATOM 602 C C . ASN A 1 80 ? -3.027 24.878 18.090 1.00 93.94 80 ASN A C 1
ATOM 604 O O . ASN A 1 80 ? -2.447 24.910 19.178 1.00 93.94 80 ASN A O 1
ATOM 608 N N . GLY A 1 81 ? -2.380 24.916 16.926 1.00 93.88 81 GLY A N 1
ATOM 609 C CA . GLY A 1 81 ? -0.922 24.982 16.788 1.00 93.88 81 GLY A CA 1
ATOM 610 C C . GLY A 1 81 ? -0.186 23.660 17.041 1.00 93.88 81 GLY A C 1
ATOM 611 O O . GLY A 1 81 ? 1.041 23.643 17.133 1.00 93.88 81 GLY A O 1
ATOM 612 N N . SER A 1 82 ? -0.899 22.544 17.200 1.00 94.62 82 SER A N 1
ATOM 613 C CA . SER A 1 82 ? -0.333 21.192 17.354 1.00 94.62 82 SER A CA 1
ATOM 614 C C . SER A 1 82 ? -1.094 20.136 16.546 1.00 94.62 82 SER A C 1
ATOM 616 O O . SER A 1 82 ? -0.905 18.938 16.749 1.00 94.62 82 SER A O 1
ATOM 618 N N . GLU A 1 83 ? -1.919 20.557 15.590 1.00 93.38 83 GLU A N 1
ATOM 619 C CA . GLU A 1 83 ? -2.866 19.722 14.852 1.00 93.38 83 GLU A CA 1
ATOM 620 C C . GLU A 1 83 ? -2.168 18.565 14.137 1.00 93.38 83 GLU A C 1
ATOM 622 O O . GLU A 1 83 ? -2.638 17.433 14.185 1.00 93.38 83 GLU A O 1
ATOM 627 N N . GLY A 1 84 ? -1.016 18.821 13.509 1.00 90.38 84 GLY A N 1
ATOM 628 C CA . GLY A 1 84 ? -0.260 17.786 12.798 1.00 90.38 84 GLY A CA 1
ATOM 629 C C . GLY A 1 84 ? 0.303 16.703 13.723 1.00 90.38 84 GLY A C 1
ATOM 630 O O . GLY A 1 84 ? 0.321 15.525 13.363 1.00 90.38 84 GLY A O 1
ATOM 631 N N . VAL A 1 85 ? 0.737 17.088 14.926 1.00 94.38 85 VAL A N 1
ATOM 632 C CA . VAL A 1 85 ? 1.257 16.154 15.936 1.00 94.38 85 VAL A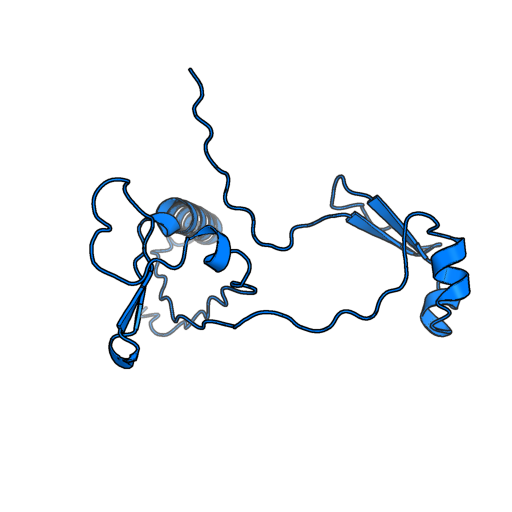 CA 1
ATOM 633 C C . VAL A 1 85 ? 0.112 15.362 16.559 1.00 94.38 85 VAL A C 1
ATOM 635 O O . VAL A 1 85 ? 0.206 14.140 16.679 1.00 94.38 85 VAL A O 1
ATOM 638 N N . ASP A 1 86 ? -0.983 16.041 16.902 1.00 89.56 86 ASP A N 1
ATOM 639 C CA . ASP A 1 86 ? -2.168 15.425 17.496 1.00 89.56 86 ASP A CA 1
ATOM 640 C C . ASP A 1 86 ? -2.825 14.441 16.519 1.00 89.56 86 ASP A C 1
ATOM 642 O O . ASP A 1 86 ? -3.121 13.308 16.900 1.00 89.56 86 ASP A O 1
ATOM 646 N N . LEU A 1 87 ? -2.957 14.816 15.241 1.00 90.94 87 LEU A N 1
ATOM 647 C CA . LEU A 1 87 ? -3.476 13.939 14.194 1.00 90.94 87 LEU A CA 1
ATOM 648 C C . LEU A 1 87 ? -2.587 12.708 13.997 1.00 90.94 87 LEU A C 1
ATOM 650 O O . LEU A 1 87 ? -3.103 11.593 13.942 1.00 90.94 87 LEU A O 1
ATOM 654 N N . ARG A 1 88 ? -1.260 12.887 13.921 1.00 90.69 88 ARG A N 1
ATOM 655 C CA . ARG A 1 88 ? -0.316 11.767 13.785 1.00 90.69 88 ARG A CA 1
ATOM 656 C C . ARG A 1 88 ? -0.437 10.807 14.964 1.00 90.69 88 ARG A C 1
ATOM 658 O O . ARG A 1 88 ? -0.636 9.615 14.756 1.00 90.69 88 ARG A O 1
ATOM 665 N N . SER A 1 89 ? -0.390 11.331 16.187 1.00 92.06 89 SER A N 1
ATOM 666 C CA . SER A 1 89 ? -0.502 10.512 17.395 1.00 92.06 89 SER A CA 1
ATOM 667 C C . SER A 1 89 ? -1.852 9.796 17.476 1.00 92.06 89 SER A C 1
ATOM 669 O O . SER A 1 89 ? -1.915 8.624 17.849 1.00 92.06 89 SER A O 1
ATOM 671 N N . ALA A 1 90 ? -2.946 10.469 17.111 1.00 88.12 90 ALA A N 1
ATOM 672 C CA . ALA A 1 90 ? -4.271 9.864 17.094 1.00 88.12 90 ALA A CA 1
ATOM 673 C C . ALA A 1 90 ? -4.385 8.760 16.030 1.00 88.12 90 ALA A C 1
ATOM 675 O O . ALA A 1 90 ? -4.940 7.701 16.321 1.00 88.12 90 ALA A O 1
ATOM 676 N N . ALA A 1 91 ? -3.815 8.962 14.839 1.00 88.12 91 ALA A N 1
ATOM 677 C CA . ALA A 1 91 ? -3.764 7.952 13.785 1.00 88.12 91 ALA A CA 1
ATOM 678 C C . ALA A 1 91 ? -2.918 6.734 14.197 1.00 88.12 91 ALA A C 1
ATOM 680 O O . ALA A 1 91 ? -3.364 5.601 14.039 1.00 88.12 91 ALA A O 1
ATOM 681 N N . GLU A 1 92 ? -1.741 6.941 14.791 1.00 86.69 92 GLU A N 1
ATOM 682 C CA . GLU A 1 92 ? -0.886 5.861 15.308 1.00 86.69 92 GLU A CA 1
ATOM 683 C C . GLU A 1 92 ? -1.601 5.041 16.391 1.00 86.69 92 GLU A C 1
ATOM 685 O O . GLU A 1 92 ? -1.607 3.806 16.352 1.00 86.69 92 GLU A O 1
ATOM 690 N N . LYS A 1 93 ? -2.272 5.718 17.334 1.00 87.75 93 LYS A N 1
ATOM 691 C CA . LYS A 1 93 ? -3.099 5.062 18.358 1.00 87.75 93 LYS A CA 1
ATOM 692 C C . LYS A 1 93 ? -4.254 4.287 17.736 1.00 87.75 93 LYS A C 1
ATOM 694 O O . LYS A 1 93 ? -4.537 3.178 18.180 1.00 87.75 93 LYS A O 1
ATOM 699 N N . PHE A 1 94 ? -4.920 4.848 16.732 1.00 86.19 94 PHE A N 1
ATOM 700 C CA . PHE A 1 94 ? -5.997 4.167 16.022 1.00 86.19 94 PHE A CA 1
ATOM 701 C C . PHE A 1 94 ? -5.491 2.894 15.334 1.00 86.19 94 PHE A C 1
ATOM 703 O O . PHE A 1 94 ? -6.049 1.827 15.575 1.00 86.19 94 PHE A O 1
ATOM 710 N N . ILE A 1 95 ? -4.386 2.980 14.583 1.00 83.38 95 ILE A N 1
ATOM 711 C CA . ILE A 1 95 ? -3.746 1.843 13.900 1.00 83.38 95 ILE A CA 1
ATOM 712 C C . ILE A 1 95 ? -3.375 0.739 14.896 1.00 83.38 95 ILE A C 1
ATOM 714 O O . ILE A 1 95 ? -3.712 -0.424 14.684 1.00 83.38 95 ILE A O 1
ATOM 718 N N . THR A 1 96 ? -2.751 1.104 16.018 1.00 82.19 96 THR A N 1
ATOM 719 C CA . THR A 1 96 ? -2.325 0.150 17.059 1.00 82.19 96 THR A CA 1
ATOM 720 C C . THR A 1 96 ? -3.508 -0.593 17.695 1.00 82.19 96 THR A C 1
ATOM 722 O O . THR A 1 96 ? -3.358 -1.716 18.171 1.00 82.19 96 THR A O 1
ATOM 725 N N . ASN A 1 97 ? -4.701 0.009 17.688 1.00 81.75 97 ASN A N 1
ATOM 726 C CA . ASN A 1 97 ? -5.912 -0.569 18.271 1.00 81.75 97 ASN A CA 1
ATOM 727 C C . ASN A 1 97 ? -6.875 -1.181 17.236 1.00 81.75 97 ASN A C 1
ATOM 729 O O . ASN A 1 97 ? -7.938 -1.661 17.628 1.00 81.75 97 ASN A O 1
ATOM 733 N N . LEU A 1 98 ? -6.523 -1.227 15.942 1.00 81.62 98 LEU A N 1
ATOM 734 C CA . LEU A 1 98 ? -7.377 -1.818 14.894 1.00 81.62 98 LEU A CA 1
ATOM 735 C C . LEU A 1 98 ? -7.767 -3.268 15.193 1.00 81.62 98 LEU A C 1
ATOM 737 O O . LEU A 1 98 ? -8.880 -3.696 14.900 1.00 81.62 98 LEU A O 1
ATOM 741 N N . ASP A 1 99 ? -6.873 -4.002 15.844 1.00 79.44 99 ASP A N 1
ATOM 742 C CA . ASP A 1 99 ? -7.063 -5.389 16.257 1.00 79.44 99 ASP A CA 1
ATOM 743 C C . ASP A 1 99 ? -8.199 -5.604 17.268 1.00 79.44 99 ASP A C 1
ATOM 745 O O . ASP A 1 99 ? -8.659 -6.732 17.459 1.00 79.44 99 ASP A O 1
ATOM 749 N N . GLN A 1 100 ? -8.647 -4.539 17.934 1.00 82.25 100 GLN A N 1
ATOM 750 C CA . GLN A 1 100 ? -9.771 -4.575 18.869 1.00 82.25 100 GLN A CA 1
ATOM 751 C C . GLN A 1 100 ? -11.118 -4.383 18.162 1.00 82.25 100 GLN A C 1
ATOM 753 O O . GLN A 1 100 ? -12.169 -4.636 18.756 1.00 82.25 100 GLN A O 1
ATOM 758 N N . LEU A 1 101 ? -11.112 -3.953 16.897 1.00 83.88 101 LEU A N 1
ATOM 759 C CA . LEU A 1 101 ? -12.335 -3.738 16.139 1.00 83.88 101 LEU A CA 1
ATOM 760 C C . LEU A 1 101 ? -13.014 -5.068 15.800 1.00 83.88 101 LEU A C 1
ATOM 762 O O . LEU A 1 101 ? -12.391 -6.106 15.566 1.00 83.88 101 LEU A O 1
ATOM 766 N N . THR A 1 102 ? -14.342 -5.021 15.784 1.00 83.75 102 THR A N 1
ATOM 767 C CA . THR A 1 102 ? -15.206 -6.139 15.415 1.00 83.75 102 THR A CA 1
ATOM 768 C C . THR A 1 102 ? -16.209 -5.652 14.382 1.00 83.75 102 THR A C 1
ATOM 770 O O . THR A 1 102 ? -16.868 -4.635 14.583 1.00 83.75 102 THR A O 1
ATOM 773 N N . PHE A 1 103 ? -16.349 -6.396 13.291 1.00 83.56 103 PHE A N 1
ATOM 774 C CA . PHE A 1 103 ? -17.252 -6.078 12.192 1.00 83.56 103 PHE A CA 1
ATOM 775 C C . PHE A 1 103 ? -18.291 -7.180 12.042 1.00 83.56 103 PHE A C 1
ATOM 777 O O . PHE A 1 103 ? -17.957 -8.363 12.032 1.00 83.56 103 PHE A O 1
ATOM 784 N N . ALA A 1 104 ? -19.558 -6.802 11.918 1.00 79.81 104 ALA A N 1
ATOM 785 C CA . ALA A 1 104 ? -20.657 -7.745 11.785 1.00 79.81 104 ALA A CA 1
ATOM 786 C C . ALA A 1 104 ? -21.553 -7.374 10.602 1.00 79.81 104 ALA A C 1
ATOM 788 O O . ALA A 1 104 ? -21.888 -6.211 10.394 1.00 79.81 104 ALA A O 1
ATOM 789 N N . SER A 1 105 ? -21.979 -8.387 9.857 1.00 78.06 105 SER A N 1
ATOM 790 C CA . SER A 1 105 ? -23.005 -8.299 8.822 1.00 78.06 105 SER A CA 1
ATOM 791 C C . SER A 1 105 ? -24.170 -9.170 9.276 1.00 78.06 105 SER A C 1
ATOM 793 O O . SER A 1 105 ? -24.157 -10.389 9.106 1.00 78.06 105 SER A O 1
ATOM 795 N N . THR A 1 106 ? -25.169 -8.545 9.900 1.00 75.81 106 THR A N 1
ATOM 796 C CA . THR A 1 106 ? -26.331 -9.233 10.492 1.00 75.81 106 THR A CA 1
ATOM 797 C C . THR A 1 106 ? -27.177 -9.942 9.439 1.00 75.81 106 THR A C 1
ATOM 799 O O . THR A 1 106 ? -27.592 -11.077 9.639 1.00 75.81 106 THR A O 1
ATOM 802 N N . ASN A 1 107 ? -27.352 -9.314 8.278 1.00 74.44 107 ASN A N 1
ATOM 803 C CA . ASN A 1 107 ? -28.057 -9.872 7.125 1.00 74.44 107 ASN A CA 1
ATOM 804 C C . ASN A 1 107 ? -27.378 -11.110 6.515 1.00 74.44 107 ASN A C 1
ATOM 806 O O . ASN A 1 107 ? -28.066 -11.954 5.951 1.00 74.44 107 ASN A O 1
ATOM 810 N N . LYS A 1 108 ? -26.048 -11.223 6.607 1.00 74.56 108 LYS A N 1
ATOM 811 C CA . LYS A 1 108 ? -25.289 -12.371 6.080 1.00 74.56 108 LYS A CA 1
ATOM 812 C C . LYS A 1 108 ? -24.857 -13.357 7.169 1.00 74.56 108 LYS A C 1
ATOM 814 O O . LYS A 1 108 ? -24.273 -14.386 6.850 1.00 74.56 108 LYS A O 1
ATOM 819 N N . GLY A 1 109 ? -25.113 -13.046 8.442 1.00 73.12 109 GLY A N 1
ATOM 820 C CA . GLY A 1 109 ? -24.668 -13.851 9.580 1.00 73.12 109 GLY A CA 1
ATOM 821 C C . GLY A 1 109 ? -23.143 -13.942 9.715 1.00 73.12 109 GLY A C 1
ATOM 822 O O . GLY A 1 109 ? -22.636 -14.957 10.189 1.00 73.12 109 GLY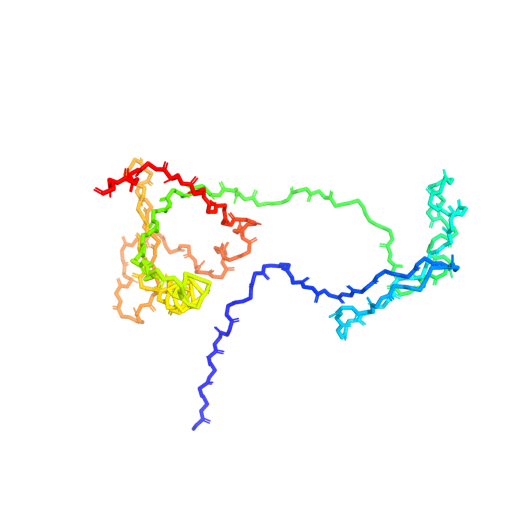 A O 1
ATOM 823 N N . ILE A 1 110 ? -22.402 -12.917 9.278 1.00 76.69 110 ILE A N 1
ATOM 824 C CA . ILE A 1 110 ? -20.930 -12.900 9.297 1.00 76.69 110 ILE A CA 1
ATOM 825 C C . ILE A 1 110 ? -20.445 -12.025 10.455 1.00 76.69 110 ILE A C 1
ATOM 827 O O . ILE A 1 110 ? -20.915 -10.901 10.624 1.00 76.69 110 ILE A O 1
ATOM 831 N N . LEU A 1 111 ? -19.477 -12.528 11.225 1.00 77.88 111 LEU A N 1
ATOM 832 C CA . LEU A 1 111 ? -18.790 -11.798 12.289 1.00 77.88 111 LEU A CA 1
ATOM 833 C C . LEU A 1 111 ? -17.277 -11.919 12.098 1.00 77.88 111 LEU A C 1
ATOM 835 O O . LEU A 1 111 ? -16.740 -13.024 12.034 1.00 77.88 111 LEU A O 1
ATOM 839 N N . LEU A 1 112 ? -16.602 -10.778 12.066 1.00 75.69 112 LEU A N 1
ATOM 840 C CA . LEU A 1 112 ? -15.165 -10.640 11.901 1.00 75.69 112 LEU A CA 1
ATOM 841 C C . LEU A 1 112 ? -14.599 -9.944 13.130 1.00 75.69 112 LEU A C 1
ATOM 843 O O . LEU A 1 112 ? -14.998 -8.836 13.468 1.00 75.69 112 LEU A O 1
ATOM 847 N N . ARG A 1 113 ? -13.676 -10.606 13.815 1.00 79.12 113 ARG A N 1
ATOM 848 C CA . ARG A 1 113 ? -12.969 -10.076 14.985 1.00 79.12 113 ARG A CA 1
ATOM 849 C C . ARG A 1 113 ? -11.639 -10.790 15.122 1.00 79.12 113 ARG A C 1
ATOM 851 O O . ARG A 1 113 ? -11.539 -11.951 14.710 1.00 79.12 113 ARG A O 1
ATOM 858 N N . LYS A 1 114 ? -10.647 -10.160 15.748 1.00 75.25 114 LYS A N 1
ATOM 859 C CA . LYS A 1 114 ? -9.404 -10.851 16.105 1.00 75.25 114 LYS A CA 1
ATOM 860 C C . LYS A 1 114 ? -9.715 -11.999 17.075 1.00 75.25 114 LYS A C 1
ATOM 862 O O . LYS A 1 114 ? -10.417 -11.827 18.071 1.00 75.25 114 LYS A O 1
ATOM 867 N N . ASN A 1 115 ? -9.256 -13.206 16.750 1.00 66.94 115 ASN A N 1
ATOM 868 C CA . ASN A 1 115 ? -9.537 -14.406 17.539 1.00 66.94 115 ASN A CA 1
ATOM 869 C C . ASN A 1 115 ? -8.679 -14.409 18.816 1.00 66.94 115 ASN A C 1
ATOM 871 O O . ASN A 1 115 ? -7.465 -14.581 18.739 1.00 66.94 115 ASN A O 1
ATOM 875 N N . SER A 1 116 ? -9.294 -14.295 19.996 1.00 51.81 116 SER A N 1
ATOM 876 C CA . SER A 1 116 ? -8.705 -14.828 21.228 1.00 51.81 116 SER A CA 1
ATOM 877 C C . SER A 1 116 ? -8.964 -16.339 21.247 1.00 51.81 116 SER A C 1
ATOM 879 O O . SER A 1 116 ? -10.079 -16.801 21.001 1.00 51.81 116 SER A O 1
ATOM 881 N N . SER A 1 117 ? -7.920 -17.135 21.459 1.00 48.34 117 SER A N 1
ATOM 882 C CA . SER A 1 117 ? -7.809 -18.564 21.114 1.00 48.34 117 SER A CA 1
ATOM 883 C C . SER A 1 117 ? -8.803 -19.559 21.759 1.00 48.34 117 SER A C 1
ATOM 885 O O . SER A 1 117 ? -8.568 -20.763 21.701 1.00 48.34 117 SER A O 1
ATOM 887 N N . LYS A 1 118 ? -9.925 -19.133 22.356 1.00 45.84 118 LYS A N 1
ATOM 888 C CA . LYS A 1 118 ? -10.810 -20.017 23.143 1.00 45.84 118 LYS A CA 1
ATOM 889 C C . LYS A 1 118 ? -12.304 -20.026 22.784 1.00 45.84 118 LYS A C 1
ATOM 891 O O . LYS A 1 118 ? -13.022 -20.845 23.346 1.00 45.84 118 LYS A O 1
ATOM 896 N N . ALA A 1 119 ? -12.800 -19.205 21.852 1.00 43.56 119 ALA A N 1
ATOM 897 C CA . ALA A 1 119 ? -14.256 -18.990 21.714 1.00 43.56 119 ALA A CA 1
ATOM 898 C C . ALA A 1 119 ? -14.904 -19.360 20.359 1.00 43.56 119 ALA A C 1
ATOM 900 O O . ALA A 1 119 ? -15.985 -18.863 20.051 1.00 43.56 119 ALA A O 1
ATOM 901 N N . ALA A 1 120 ? -14.305 -20.224 19.534 1.00 41.59 120 ALA A N 1
ATOM 902 C CA . ALA A 1 120 ? -14.882 -20.587 18.232 1.00 41.59 120 ALA A CA 1
ATOM 903 C C . ALA A 1 120 ? -15.277 -22.072 18.166 1.00 41.59 120 ALA A C 1
ATOM 905 O O . ALA A 1 120 ? -14.510 -22.897 17.660 1.00 41.59 120 ALA A O 1
ATOM 906 N N . LYS A 1 121 ? -16.473 -22.420 18.669 1.00 38.69 121 LYS A N 1
ATOM 907 C CA . LYS A 1 121 ? -17.064 -23.757 18.459 1.00 38.69 121 LYS A CA 1
ATOM 908 C C . LYS A 1 121 ? -18.244 -23.817 17.478 1.00 38.69 121 LYS A C 1
ATOM 910 O O . LYS A 1 121 ? -18.350 -24.848 16.841 1.00 38.69 121 LYS A O 1
ATOM 915 N N . ASN A 1 122 ? -19.033 -22.759 17.238 1.00 36.62 122 ASN A N 1
ATOM 916 C CA . ASN A 1 122 ? -20.295 -22.910 16.474 1.00 36.62 122 ASN A CA 1
ATOM 917 C C . ASN A 1 122 ? -20.591 -21.855 15.382 1.00 36.62 122 ASN A C 1
ATOM 919 O O . ASN A 1 122 ? -21.749 -21.619 15.062 1.00 36.62 122 ASN A O 1
ATOM 923 N N . ILE A 1 123 ? -19.586 -21.231 14.765 1.00 41.84 123 ILE A N 1
ATOM 924 C CA . ILE A 1 123 ? -19.788 -20.397 13.560 1.00 41.84 123 ILE A CA 1
ATOM 925 C C . ILE A 1 123 ? -18.870 -20.953 12.473 1.00 41.84 123 ILE A C 1
ATOM 927 O O . ILE A 1 123 ? -17.732 -21.307 12.792 1.00 41.84 123 ILE A O 1
ATOM 931 N N . LYS A 1 124 ? -19.360 -21.080 11.225 1.00 40.00 124 LYS A N 1
ATOM 932 C CA . LYS A 1 124 ? -18.555 -21.516 10.069 1.00 40.00 124 LYS A CA 1
ATOM 933 C C . LYS A 1 124 ? -17.241 -20.732 10.073 1.00 40.00 124 LYS A C 1
ATOM 935 O O . LYS A 1 124 ? -17.227 -19.522 9.865 1.00 40.00 124 LYS A O 1
ATOM 940 N N . LYS A 1 125 ? -16.157 -21.435 10.397 1.00 41.72 125 LYS A N 1
ATOM 941 C CA . LYS A 1 125 ? -14.815 -20.876 10.522 1.00 41.72 125 LYS A CA 1
ATOM 942 C C . LYS A 1 125 ? -14.296 -20.605 9.119 1.00 41.72 125 LYS A C 1
ATOM 944 O O . LYS A 1 125 ? -13.816 -21.527 8.471 1.00 41.72 125 LYS A O 1
ATOM 949 N N . LEU A 1 126 ? -14.376 -19.361 8.665 1.00 42.38 126 LEU A N 1
ATOM 950 C CA . LEU A 1 126 ? -13.401 -18.888 7.692 1.00 42.38 126 LEU A CA 1
ATOM 951 C C . LEU A 1 126 ? -12.143 -18.517 8.490 1.00 42.38 126 LEU A C 1
ATOM 953 O O . LEU A 1 126 ? -12.238 -17.723 9.434 1.00 42.38 126 LEU A O 1
ATOM 957 N N . PRO A 1 127 ? -10.994 -19.161 8.230 1.00 42.69 127 PRO A N 1
ATOM 958 C CA . PRO A 1 127 ? -9.760 -18.808 8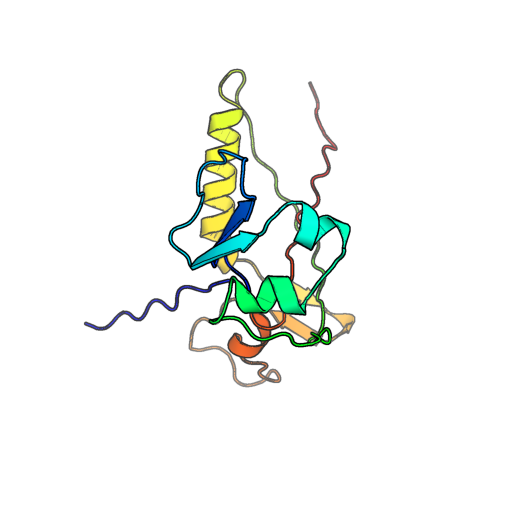.907 1.00 42.69 127 PRO A CA 1
ATOM 959 C C . PRO A 1 127 ? -9.385 -17.362 8.560 1.00 42.69 127 PRO A C 1
ATOM 961 O O . PRO A 1 127 ? -9.526 -16.935 7.418 1.00 42.69 127 PRO A O 1
ATOM 964 N N . TRP A 1 128 ? -8.841 -16.621 9.528 1.00 41.47 128 TRP A N 1
ATOM 965 C CA . TRP A 1 128 ? -8.280 -15.276 9.312 1.00 41.47 128 TRP A CA 1
ATOM 966 C C . TRP A 1 128 ? -7.234 -15.229 8.182 1.00 41.47 128 TRP A C 1
ATOM 968 O O . TRP A 1 128 ? -7.027 -14.186 7.572 1.00 41.47 128 TRP A O 1
ATOM 978 N N . THR A 1 129 ? -6.595 -16.363 7.882 1.00 40.06 129 THR A N 1
ATOM 979 C CA . THR A 1 129 ? -5.624 -16.502 6.790 1.00 40.06 129 THR A CA 1
ATOM 980 C C . THR A 1 129 ? -6.251 -16.392 5.404 1.00 40.06 129 THR A C 1
ATOM 982 O O . THR A 1 129 ? -5.531 -16.058 4.482 1.00 40.06 129 THR A O 1
ATOM 985 N N . SER A 1 130 ? -7.558 -16.646 5.261 1.00 37.91 130 SER A N 1
ATOM 986 C CA . SER A 1 130 ? -8.313 -16.405 4.021 1.00 37.91 130 SER A CA 1
ATOM 987 C C . SER A 1 130 ? -8.841 -14.967 3.932 1.00 37.91 130 SER A C 1
ATOM 989 O O . SER A 1 130 ? -9.247 -14.512 2.874 1.00 37.91 130 SER A O 1
ATOM 991 N N . PHE A 1 131 ? -8.871 -14.255 5.061 1.00 41.16 131 PHE A N 1
ATOM 992 C CA . PHE A 1 131 ? -9.458 -12.923 5.172 1.00 41.16 131 PHE A CA 1
ATOM 993 C C . PHE A 1 131 ? -8.473 -11.820 4.796 1.00 41.16 131 PHE A C 1
ATOM 995 O O . PHE A 1 131 ? -8.857 -10.866 4.133 1.00 41.16 131 PHE A O 1
ATOM 1002 N N . LEU A 1 132 ? -7.208 -11.947 5.206 1.00 38.59 132 LEU A N 1
ATOM 1003 C CA . LEU A 1 132 ? -6.186 -10.973 4.823 1.00 38.59 132 LEU A CA 1
ATOM 1004 C C . LEU A 1 132 ? -5.790 -11.095 3.356 1.00 38.59 132 LEU A C 1
ATOM 1006 O O . LEU A 1 132 ? -5.574 -10.045 2.775 1.00 38.59 132 LEU A O 1
ATOM 1010 N N . THR A 1 133 ? -5.860 -12.313 2.793 1.00 35.91 133 THR A N 1
ATOM 1011 C CA . THR A 1 133 ? -5.681 -12.641 1.363 1.00 35.91 133 THR A CA 1
ATOM 1012 C C . THR A 1 133 ? -6.754 -12.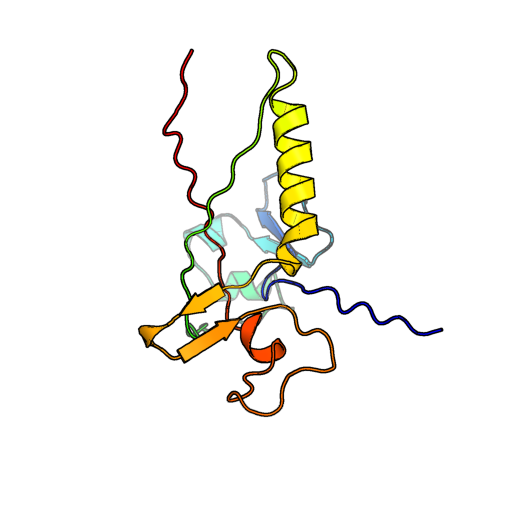093 0.423 1.00 35.91 133 THR A C 1
ATOM 1014 O O . THR A 1 133 ? -6.616 -12.208 -0.789 1.00 35.91 133 THR A O 1
ATOM 1017 N N . GLU A 1 134 ? -7.855 -11.565 0.963 1.00 33.50 134 GLU A N 1
ATOM 1018 C CA . GLU A 1 134 ? -8.985 -11.046 0.179 1.00 33.50 134 GLU A CA 1
ATOM 1019 C C . GLU A 1 134 ? -9.274 -9.562 0.479 1.00 33.50 134 GLU A C 1
ATOM 1021 O O . GLU A 1 134 ? -10.119 -8.927 -0.161 1.00 33.50 134 GLU A O 1
ATOM 1026 N N . LEU A 1 135 ? -8.582 -8.956 1.452 1.00 34.94 135 LEU A N 1
ATOM 1027 C CA . LEU A 1 135 ? -8.854 -7.586 1.888 1.00 34.94 135 LEU A CA 1
ATOM 1028 C C . LEU A 1 135 ? -7.955 -6.593 1.150 1.00 34.94 135 LEU A C 1
ATOM 1030 O O . LEU A 1 135 ? -7.082 -5.946 1.720 1.00 34.94 135 LEU A O 1
ATOM 1034 N N . HIS A 1 136 ? -8.227 -6.436 -0.143 1.00 33.94 136 HIS A N 1
ATOM 1035 C CA . HIS A 1 136 ? -7.411 -5.627 -1.052 1.00 33.94 136 HIS A CA 1
ATOM 1036 C C . HIS A 1 136 ? -7.416 -4.114 -0.767 1.00 33.94 136 HIS A C 1
ATOM 1038 O O . HIS A 1 136 ? -6.543 -3.399 -1.255 1.00 33.94 136 HIS A O 1
ATOM 1044 N N . SER A 1 137 ? -8.375 -3.581 0.006 1.00 31.73 137 SER A N 1
ATOM 1045 C CA . SER A 1 137 ? -8.304 -2.187 0.468 1.00 31.73 137 SER A CA 1
ATOM 1046 C C . SER A 1 137 ? -9.214 -1.904 1.664 1.00 31.73 137 SER A C 1
ATOM 1048 O O . SER A 1 137 ? -10.409 -2.196 1.628 1.00 31.73 137 SER A O 1
ATOM 1050 N N . ILE A 1 138 ? -8.679 -1.230 2.683 1.00 37.47 138 ILE A N 1
ATOM 1051 C CA . ILE A 1 138 ? -9.478 -0.458 3.639 1.00 37.47 138 ILE A CA 1
ATOM 1052 C C . ILE A 1 138 ? -9.488 0.980 3.123 1.00 37.47 138 ILE A C 1
ATOM 1054 O O . ILE A 1 138 ? -8.498 1.698 3.240 1.00 37.47 138 ILE A O 1
ATOM 1058 N N . ARG A 1 139 ? -10.601 1.418 2.525 1.00 32.91 139 ARG A N 1
ATOM 1059 C CA . ARG A 1 139 ? -10.798 2.842 2.217 1.00 32.91 139 ARG A CA 1
ATOM 1060 C C . ARG A 1 139 ? -11.397 3.532 3.434 1.00 32.91 139 ARG A C 1
ATOM 1062 O O . ARG A 1 139 ? -12.586 3.387 3.709 1.00 32.91 139 ARG A O 1
ATOM 1069 N N . ILE A 1 140 ? -10.567 4.288 4.142 1.00 33.22 140 ILE A N 1
ATOM 1070 C CA . ILE A 1 140 ? -11.018 5.211 5.180 1.00 33.22 140 ILE A CA 1
ATOM 1071 C C . ILE A 1 140 ? -11.571 6.443 4.465 1.00 33.22 140 ILE A C 1
ATOM 1073 O O . ILE A 1 140 ? -10.831 7.198 3.838 1.00 33.22 140 ILE A O 1
ATOM 1077 N N . PHE A 1 141 ? -12.888 6.618 4.513 1.00 30.00 141 PHE A N 1
ATOM 1078 C CA . PHE A 1 141 ? -13.533 7.831 4.027 1.00 30.00 141 PHE A CA 1
ATOM 1079 C C . PHE A 1 141 ? -13.606 8.823 5.185 1.00 30.00 141 PHE A C 1
ATOM 1081 O O . PHE A 1 141 ? -14.289 8.574 6.175 1.00 30.00 141 PHE A O 1
ATOM 1088 N N . TYR A 1 142 ? -12.901 9.943 5.063 1.00 28.44 142 TYR A N 1
ATOM 1089 C CA . TYR A 1 142 ? -13.042 11.062 5.986 1.00 28.44 142 TYR A CA 1
ATOM 1090 C C . TYR A 1 142 ? -14.305 11.859 5.638 1.00 28.44 142 TYR A C 1
ATOM 1092 O O . TYR A 1 142 ? -14.543 12.184 4.474 1.00 28.44 142 TYR A O 1
ATOM 1100 N N . SER A 1 143 ? -15.109 12.193 6.645 1.00 31.23 143 SER A N 1
ATOM 1101 C CA . SER A 1 143 ? -16.183 13.175 6.517 1.00 31.23 143 SER A CA 1
ATOM 1102 C C . SER A 1 143 ? -15.980 14.246 7.581 1.00 31.23 143 SER A C 1
ATOM 1104 O O . SER A 1 143 ? -16.249 14.009 8.753 1.00 31.23 143 SER A O 1
ATOM 1106 N N . SER A 1 144 ? -15.515 15.437 7.188 1.00 33.09 144 SER A N 1
ATOM 1107 C CA . SER A 1 144 ? -15.577 16.621 8.051 1.00 33.09 144 SER A CA 1
ATOM 1108 C C . SER A 1 144 ? -17.011 17.130 8.085 1.00 33.09 144 SER A C 1
ATOM 1110 O O . SER A 1 144 ? -17.377 18.092 7.405 1.00 33.09 144 SER A O 1
ATOM 1112 N N . LYS A 1 145 ? -17.858 16.476 8.865 1.00 38.19 145 LYS A N 1
ATOM 1113 C CA . LYS A 1 145 ? -19.062 17.125 9.359 1.00 38.19 145 LYS A CA 1
ATOM 1114 C C . LYS A 1 145 ? -18.853 17.302 10.850 1.00 38.19 145 LYS A C 1
ATOM 1116 O O . LYS A 1 145 ? -18.812 16.318 11.568 1.00 38.19 145 LYS A O 1
ATOM 1121 N N . HIS A 1 146 ? -18.761 18.575 11.243 1.00 35.59 146 HIS A N 1
ATOM 1122 C CA . HIS A 1 146 ? -18.766 19.134 12.605 1.00 35.59 146 HIS A CA 1
ATOM 1123 C C . HIS A 1 146 ? -17.429 19.775 13.008 1.00 35.59 146 HIS A C 1
ATOM 1125 O O . HIS A 1 146 ? -16.719 19.305 13.886 1.00 35.59 146 HIS A O 1
ATOM 1131 N N . PHE A 1 147 ? -17.135 20.914 12.375 1.00 32.09 147 PHE A N 1
ATOM 1132 C CA . PHE A 1 147 ? -16.525 22.035 13.088 1.00 32.09 147 PHE A CA 1
ATOM 1133 C C . PHE A 1 147 ? -17.682 22.846 13.680 1.00 32.09 147 PHE A C 1
ATOM 1135 O O . PHE A 1 147 ? -18.465 23.431 12.931 1.00 32.09 147 PHE A O 1
ATOM 1142 N N . VAL A 1 148 ? -17.825 22.836 15.002 1.00 33.28 148 VAL A N 1
ATOM 1143 C CA . VAL A 1 148 ? -18.496 23.926 15.715 1.00 33.28 148 VAL A CA 1
ATOM 1144 C C . VAL A 1 148 ? -17.360 24.752 16.303 1.00 33.28 148 VAL A C 1
ATOM 1146 O O . VAL A 1 148 ? -16.519 24.201 17.014 1.00 33.28 148 VAL A O 1
ATOM 1149 N N . ALA A 1 149 ? -17.288 26.007 15.860 1.00 33.41 149 ALA A N 1
ATOM 1150 C CA . ALA A 1 149 ? -16.351 27.020 16.333 1.00 33.41 149 ALA A CA 1
ATOM 1151 C C . ALA A 1 149 ? -16.581 27.362 17.811 1.00 33.41 149 ALA A C 1
ATOM 1153 O O . ALA A 1 149 ? -17.736 27.207 18.273 1.00 33.41 149 ALA A O 1
#

Solvent-accessible surface area (backbone atoms only — not comparable to full-atom values): 10356 Å² total; per-residue (Å²): 141,82,85,79,75,78,76,86,66,64,83,72,72,92,62,47,38,78,44,48,66,96,57,95,70,85,82,86,56,97,44,55,71,48,54,44,47,64,66,40,64,76,67,64,38,60,69,63,42,40,70,64,33,71,94,58,76,94,73,89,83,73,93,76,77,60,84,71,89,73,91,64,88,85,86,80,80,65,51,92,98,40,43,72,59,38,50,48,53,48,50,53,53,48,62,76,46,52,68,75,49,69,50,74,39,79,95,77,73,45,78,49,59,67,80,68,99,81,78,87,86,88,66,91,80,75,57,69,78,63,49,48,72,27,56,87,60,87,72,81,69,85,73,98,78,80,86,78,131

pLDDT: mean 70.94, std 22.36, range [28.44, 95.69]

Radius of gyration: 22.0 Å; Cα contacts (8 Å, |Δi|>4): 109; chains: 1; bounding box: 46×51×52 Å

Secondary structure (DSSP, 8-state):
----------S----EEEEETT--PPP-SSSEEEEE-HHHHHHT-HHHHHHH-TT----PPPP-S--------------TT-HHHHHHHHHHHHHHTGGG-EEEETTTTEEEE---TT--SSS----HHHHHTT---------------

Mean predicted aligned error: 14.37 Å

Organism: Parelaphostrongylus tenuis (NCBI:txid148309)

Sequence (149 aa):
MDDKHGTHVPDIGLVGNVRVEGEDAPLIGNGFTLTITREVLESADCTAFLSSNDFTRHSSLIPDGLSMRIQVEFSCALRNGSEGVDLRSAAEKFITNLDQLTFASTNKGILLRKNSSKAAKNIKKLPWTSFLTELHSIRIFYSSKHFVA

Foldseek 3Di:
DDPPPPPQDFPDDPAFEEDEPPDDDDTDDPHYYQYHYPVCVVVVDPPVSCVSVVVDDDDDDDDDADEDADADDADFDADPPCRVVRVVVSVVVCVVCVQQDWDDDPVVRDIDHNDPPPPDDDDPDPDVVNVSVHHNDHDHDDDPDDDDD

Nearest PDB structures (foldseek):
  5xda-assembly1_F  TM=7.974E-01  e=5.476E-05  Caenorhabditis elegans
  5xda-assembly1_C-2  TM=8.011E-01  e=5.476E-05  Caenorhabditis elegans
  5ejj-assembly3_B-2  TM=8.395E-01  e=1.790E-04  Caenorhabditis elegans
  5xda-assembly1_E  TM=8.000E-01  e=1.206E-04  Caenorhabditis elegans
  5xda-assembly1_A  TM=8.290E-01  e=2.329E-04  Caenorhabditis elegans

InterPro domains:
  IPR054308 UFSP, N-terminal MPN domain [PF22084] (11-54)